Protein AF-A0A819M593-F1 (afdb_monomer)

Solvent-accessible surface area (backbone atoms only — not comparable to full-atom values): 4573 Å² total; per-residue (Å²): 137,88,78,84,76,52,74,69,55,54,51,46,53,53,46,41,39,74,76,66,64,48,51,62,66,61,46,15,64,73,72,72,51,50,57,67,58,51,50,53,52,52,49,52,48,50,59,51,45,52,54,46,47,67,67,70,68,53,83,82,68,79,84,59,88,76,76,85,75,76,92,122

pLDDT: mean 73.4, std 20.03, range [35.94, 92.5]

InterPro domains:
  IPR009057 Homedomain-like superfamily [SSF46689] (1-68)

Sequence (72 aa):
MNRHLTIGERWGVISLRLNQGLGFHGIAHRINCTHQTVHSILQLFHETNDVVECEGRGGGNSLADDDIHTLR

Mean predicted aligned error: 12.47 Å

Secondary structure (DSSP, 8-state):
--PPPPHHHHHHHHHHHHHH---HHHHHHHHT--HHHHHHHHHHHHHHHHHHHHHHS-SS----TT-S----

Structure (mmCIF, N/CA/C/O backbone):
data_AF-A0A819M593-F1
#
_entry.i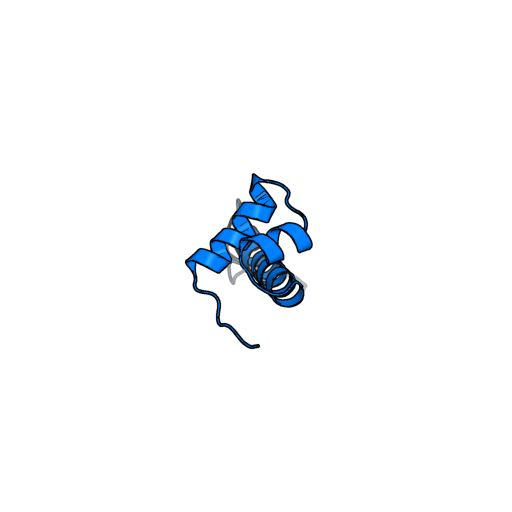d   A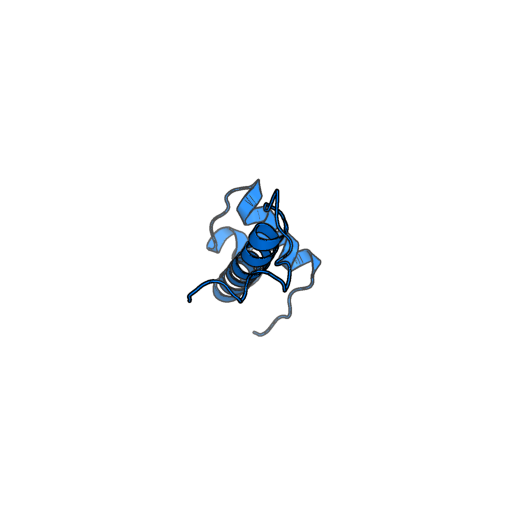F-A0A819M593-F1
#
loop_
_atom_site.group_PDB
_atom_site.id
_atom_site.type_symbol
_atom_site.label_atom_id
_atom_site.label_alt_id
_atom_site.label_comp_id
_atom_site.label_asym_id
_atom_site.label_entity_id
_atom_site.label_seq_id
_atom_site.pdbx_PDB_ins_code
_atom_site.Cartn_x
_atom_site.Cartn_y
_atom_site.Cartn_z
_atom_site.occupancy
_atom_site.B_iso_or_equiv
_atom_site.auth_seq_id
_atom_site.auth_comp_id
_atom_site.auth_asym_id
_atom_site.auth_atom_id
_atom_site.pdbx_PDB_model_num
ATOM 1 N N . MET A 1 1 ? 15.858 -9.403 -7.161 1.00 47.47 1 MET A N 1
ATOM 2 C CA . MET A 1 1 ? 15.181 -8.314 -7.902 1.00 47.47 1 MET A CA 1
ATOM 3 C C . MET A 1 1 ? 14.862 -7.203 -6.915 1.00 47.47 1 MET A C 1
ATOM 5 O O . MET A 1 1 ? 13.964 -7.388 -6.109 1.00 47.47 1 MET A O 1
ATOM 9 N N . ASN A 1 2 ? 15.625 -6.107 -6.909 1.00 56.09 2 ASN A N 1
ATOM 10 C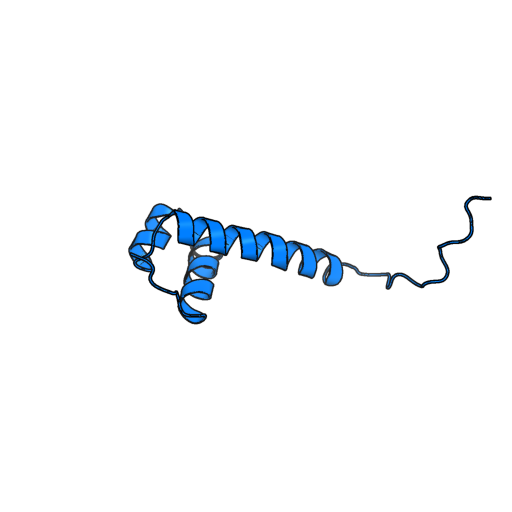 CA . ASN A 1 2 ? 15.415 -4.995 -5.975 1.00 56.09 2 ASN A CA 1
ATOM 11 C C . ASN A 1 2 ? 14.916 -3.779 -6.769 1.00 56.09 2 ASN A C 1
ATOM 13 O O . ASN A 1 2 ? 15.700 -2.953 -7.230 1.00 56.09 2 ASN A O 1
ATOM 17 N N . ARG A 1 3 ? 13.606 -3.745 -7.045 1.00 72.19 3 ARG A N 1
ATOM 18 C CA . ARG A 1 3 ? 12.960 -2.634 -7.754 1.00 72.19 3 ARG A CA 1
ATOM 19 C C . ARG A 1 3 ? 12.509 -1.613 -6.718 1.00 72.19 3 ARG A C 1
ATOM 21 O O . ARG A 1 3 ? 11.668 -1.918 -5.876 1.00 72.19 3 ARG A O 1
ATOM 28 N N . HIS A 1 4 ? 13.055 -0.405 -6.791 1.00 79.81 4 HIS A N 1
ATOM 29 C CA . HIS A 1 4 ? 12.593 0.698 -5.960 1.00 79.81 4 HIS A CA 1
ATOM 30 C C . HIS A 1 4 ? 11.214 1.158 -6.438 1.00 79.81 4 HIS A C 1
ATOM 32 O O . HIS A 1 4 ? 11.056 1.567 -7.586 1.00 79.81 4 HIS A O 1
ATOM 38 N N . LEU A 1 5 ? 10.222 1.083 -5.550 1.00 83.81 5 LEU A N 1
ATOM 39 C CA . LEU A 1 5 ? 8.885 1.613 -5.805 1.00 83.81 5 LEU A CA 1
ATOM 40 C C . LEU A 1 5 ? 8.894 3.134 -5.698 1.00 83.81 5 LEU A C 1
ATOM 42 O O . LEU A 1 5 ? 9.425 3.698 -4.727 1.00 83.81 5 LEU A O 1
ATOM 46 N N . THR A 1 6 ? 8.251 3.771 -6.670 1.00 88.62 6 THR A N 1
ATOM 47 C CA . THR A 1 6 ? 7.965 5.206 -6.668 1.00 88.62 6 THR A CA 1
ATOM 48 C C . THR A 1 6 ? 7.000 5.570 -5.540 1.00 88.62 6 THR A C 1
ATOM 50 O O . THR A 1 6 ? 6.301 4.716 -4.988 1.00 88.62 6 THR A O 1
ATOM 53 N N . ILE A 1 7 ? 6.930 6.857 -5.192 1.00 84.94 7 ILE A N 1
ATOM 54 C CA . ILE A 1 7 ? 6.007 7.335 -4.155 1.00 84.94 7 ILE A CA 1
ATOM 55 C C . ILE A 1 7 ? 4.542 7.029 -4.503 1.00 84.94 7 ILE A C 1
ATOM 57 O O . ILE A 1 7 ? 3.789 6.589 -3.639 1.00 84.94 7 ILE A O 1
ATOM 61 N N . GLY A 1 8 ? 4.160 7.164 -5.779 1.00 87.50 8 GLY A N 1
ATOM 62 C CA . GLY A 1 8 ? 2.812 6.847 -6.254 1.00 87.50 8 GLY A CA 1
ATOM 63 C C . GLY A 1 8 ? 2.463 5.367 -6.096 1.00 87.50 8 GLY A C 1
ATOM 64 O O . GLY A 1 8 ? 1.365 5.037 -5.659 1.00 87.50 8 GLY A O 1
ATOM 65 N N . GLU A 1 9 ? 3.409 4.464 -6.361 1.00 88.88 9 GLU A N 1
ATOM 66 C CA . GLU A 1 9 ? 3.191 3.027 -6.163 1.00 88.88 9 GLU A CA 1
ATOM 67 C C . GLU A 1 9 ? 3.044 2.658 -4.679 1.00 88.88 9 GLU A C 1
ATOM 69 O O . GLU A 1 9 ? 2.217 1.812 -4.339 1.00 88.88 9 GLU A O 1
ATOM 74 N N . ARG A 1 10 ? 3.786 3.319 -3.779 1.00 88.69 10 ARG A N 1
ATOM 75 C CA . ARG A 1 10 ? 3.633 3.130 -2.323 1.00 88.69 10 ARG A CA 1
ATOM 76 C C . ARG A 1 10 ? 2.258 3.591 -1.837 1.00 88.69 10 ARG A C 1
ATOM 78 O O . ARG A 1 10 ? 1.606 2.867 -1.089 1.00 88.69 10 ARG A O 1
ATOM 85 N N . TRP A 1 11 ? 1.776 4.737 -2.320 1.00 89.06 11 TRP A N 1
ATOM 86 C CA . TRP A 1 11 ? 0.403 5.185 -2.063 1.00 89.06 11 TRP A CA 1
ATOM 87 C C . TRP A 1 11 ? -0.641 4.244 -2.664 1.00 89.06 11 TRP A C 1
ATOM 89 O O . TRP A 1 11 ? -1.670 3.989 -2.041 1.00 89.06 11 TRP A O 1
ATOM 99 N N . GLY A 1 12 ? -0.354 3.664 -3.830 1.00 91.12 12 GLY A N 1
ATOM 100 C CA . GLY A 1 12 ? -1.169 2.614 -4.434 1.00 91.12 12 GLY A CA 1
ATOM 101 C C . GLY A 1 12 ? -1.329 1.406 -3.511 1.00 91.12 12 GLY A C 1
ATOM 102 O O . GLY A 1 12 ? -2.450 0.955 -3.295 1.00 91.12 12 GLY A O 1
ATOM 103 N N . VAL A 1 13 ? -0.241 0.925 -2.899 1.00 90.31 13 VAL A N 1
ATOM 104 C CA . VAL A 1 13 ? -0.278 -0.173 -1.913 1.00 90.31 13 VAL A CA 1
ATOM 105 C C . VAL A 1 13 ? -1.211 0.151 -0.740 1.00 90.31 13 VAL A C 1
ATOM 107 O O . VAL A 1 13 ? -2.079 -0.659 -0.410 1.00 90.31 13 VAL A O 1
ATOM 110 N N . ILE A 1 14 ? -1.070 1.339 -0.147 1.00 88.81 14 ILE A N 1
ATOM 111 C CA . ILE A 1 14 ? -1.883 1.782 0.996 1.00 88.81 14 ILE A CA 1
ATOM 112 C C . ILE A 1 14 ? -3.359 1.907 0.592 1.00 88.81 14 ILE A C 1
ATOM 114 O O . ILE A 1 14 ? -4.239 1.364 1.257 1.00 88.81 14 ILE A O 1
ATOM 118 N N . SER A 1 15 ? -3.638 2.556 -0.539 1.00 89.88 15 SER A N 1
ATOM 119 C CA . SER A 1 15 ? -5.000 2.763 -1.036 1.00 89.88 15 SER A CA 1
ATOM 120 C C . SER A 1 15 ? -5.709 1.447 -1.363 1.00 89.88 15 SER A C 1
ATOM 122 O O . SER A 1 15 ? -6.871 1.268 -1.005 1.00 89.88 15 SER A O 1
ATOM 124 N N . LEU A 1 16 ? -5.015 0.489 -1.986 1.00 90.50 16 LEU A N 1
ATOM 125 C CA . LEU A 1 16 ? -5.577 -0.832 -2.279 1.00 90.50 16 LEU A CA 1
ATOM 126 C C . LEU A 1 16 ? -5.918 -1.604 -0.997 1.00 90.50 16 LEU A C 1
ATOM 128 O O . LEU A 1 16 ? -6.906 -2.341 -0.973 1.00 90.50 16 LEU A O 1
ATOM 132 N N . ARG A 1 17 ? -5.133 -1.421 0.070 1.00 88.81 17 ARG A N 1
ATOM 133 C CA . ARG A 1 17 ? -5.398 -2.042 1.369 1.00 88.81 17 ARG A CA 1
ATOM 134 C C . ARG A 1 17 ? -6.582 -1.395 2.087 1.00 88.81 17 ARG A C 1
ATOM 136 O O . ARG A 1 17 ? -7.457 -2.124 2.541 1.00 88.81 17 ARG A O 1
ATOM 143 N N . LEU A 1 18 ? -6.614 -0.064 2.174 1.00 86.06 18 LEU A N 1
ATOM 144 C CA . LEU A 1 18 ? -7.616 0.677 2.951 1.00 86.06 18 LEU A CA 1
ATOM 145 C C . LEU A 1 18 ? -8.965 0.809 2.232 1.00 86.06 18 LEU A C 1
ATOM 147 O O . LEU A 1 18 ? -10.003 0.637 2.858 1.00 86.06 18 LEU A O 1
ATOM 151 N N . ASN A 1 19 ? -8.968 1.083 0.924 1.00 86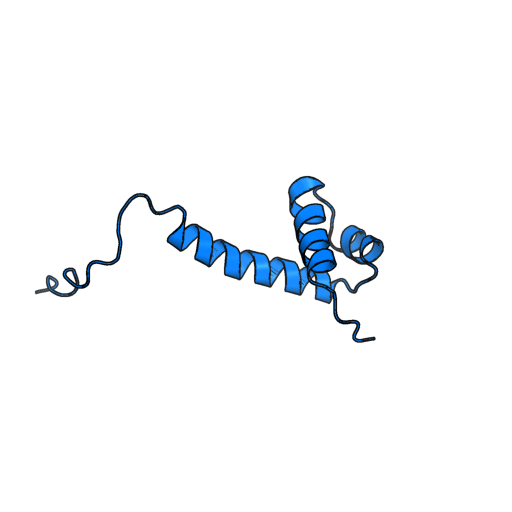.12 19 ASN A N 1
ATOM 152 C CA . ASN A 1 19 ? -10.201 1.382 0.183 1.00 86.12 19 ASN A CA 1
ATOM 153 C C . ASN A 1 19 ? -10.839 0.147 -0.459 1.00 86.12 19 ASN A C 1
ATOM 155 O O . ASN A 1 19 ? -12.053 0.087 -0.616 1.00 86.12 19 ASN A O 1
ATOM 159 N N . GLN A 1 20 ? -10.026 -0.825 -0.879 1.00 85.12 20 GLN A N 1
ATOM 160 C CA . GLN A 1 20 ? -10.502 -2.012 -1.605 1.00 85.12 20 GLN A CA 1
ATOM 161 C C . GLN A 1 20 ? -10.405 -3.297 -0.774 1.00 85.12 20 GLN A C 1
ATOM 163 O O . GLN A 1 20 ? -10.820 -4.353 -1.246 1.00 85.12 20 GLN A O 1
ATOM 168 N N . GLY A 1 21 ? -9.841 -3.235 0.439 1.00 86.62 21 GLY A N 1
ATOM 169 C CA . GLY A 1 21 ? -9.707 -4.395 1.324 1.00 86.62 21 GLY A CA 1
ATOM 170 C C . GLY A 1 21 ? -8.855 -5.527 0.742 1.00 86.62 21 GLY A C 1
ATOM 171 O O . GLY A 1 21 ? -8.977 -6.675 1.169 1.00 86.62 21 GLY A O 1
ATOM 172 N N . LEU A 1 22 ? -8.002 -5.241 -0.249 1.00 89.19 22 LEU A N 1
ATOM 173 C CA . LEU A 1 22 ? -7.226 -6.273 -0.931 1.00 89.19 22 LEU A CA 1
ATOM 174 C C . LEU A 1 22 ? -6.237 -6.950 0.028 1.00 89.19 22 LEU A C 1
ATOM 176 O O . LEU A 1 22 ? -5.605 -6.326 0.889 1.00 89.19 22 LEU A O 1
ATOM 180 N N . GLY A 1 23 ? -6.085 -8.262 -0.144 1.00 87.69 23 GLY A N 1
ATOM 181 C CA . GLY A 1 23 ? -5.055 -9.044 0.532 1.00 87.69 23 GLY A CA 1
ATOM 182 C C . GLY A 1 23 ? -3.658 -8.751 -0.020 1.00 87.69 23 GLY A C 1
ATOM 183 O O . GLY A 1 23 ? -3.502 -8.346 -1.173 1.00 87.69 23 GLY A O 1
ATOM 184 N N . PHE A 1 24 ? -2.629 -9.021 0.785 1.00 88.69 24 PHE A N 1
ATOM 185 C CA . PHE A 1 24 ? -1.220 -8.776 0.447 1.00 88.69 24 PHE A CA 1
ATOM 186 C C . PHE A 1 24 ? -0.807 -9.351 -0.917 1.00 88.69 24 PHE A C 1
ATOM 188 O O . PHE A 1 24 ? -0.127 -8.675 -1.687 1.00 88.69 24 PHE A O 1
ATOM 195 N N . HIS A 1 25 ? -1.271 -10.562 -1.243 1.00 91.06 25 HIS A N 1
ATOM 196 C CA . HIS A 1 25 ? -0.987 -11.212 -2.524 1.00 91.06 25 HIS A CA 1
ATOM 197 C C . HIS A 1 25 ? -1.587 -10.456 -3.718 1.00 91.06 25 HIS A C 1
ATOM 199 O O . HIS A 1 25 ? -0.903 -10.204 -4.707 1.00 91.06 25 HIS A O 1
ATOM 205 N N . GLY A 1 26 ? -2.846 -10.024 -3.602 1.00 91.31 26 GLY A N 1
ATOM 206 C CA . GLY A 1 26 ? -3.518 -9.264 -4.656 1.00 91.31 26 GLY A CA 1
ATOM 207 C C . GLY A 1 26 ? -2.867 -7.902 -4.896 1.00 91.31 26 GLY A C 1
ATOM 208 O O . GLY A 1 26 ? -2.717 -7.478 -6.040 1.00 91.31 26 GLY A O 1
ATOM 209 N N . ILE A 1 27 ? -2.418 -7.237 -3.828 1.00 92.50 27 ILE A N 1
ATOM 210 C CA . ILE A 1 27 ? -1.704 -5.958 -3.928 1.00 92.50 27 ILE A CA 1
ATOM 211 C C . ILE A 1 27 ? -0.350 -6.150 -4.616 1.00 92.50 27 ILE A C 1
ATOM 213 O O . ILE A 1 27 ? -0.030 -5.423 -5.555 1.00 92.50 27 ILE A O 1
ATOM 217 N N . ALA A 1 28 ? 0.421 -7.148 -4.187 1.00 91.19 28 ALA A N 1
ATOM 218 C CA . ALA A 1 28 ? 1.728 -7.456 -4.755 1.00 91.19 28 ALA A CA 1
ATOM 219 C C . ALA A 1 28 ? 1.651 -7.774 -6.252 1.00 91.19 28 ALA A C 1
ATOM 221 O O . ALA A 1 28 ? 2.429 -7.233 -7.036 1.00 91.19 28 ALA A O 1
ATOM 222 N N . HIS A 1 29 ? 0.662 -8.573 -6.660 1.00 91.50 29 HIS A N 1
ATOM 223 C CA . HIS A 1 29 ? 0.420 -8.871 -8.068 1.00 91.50 29 HIS A CA 1
ATOM 224 C C . HIS A 1 29 ? 0.054 -7.608 -8.864 1.00 91.50 29 HIS A C 1
ATOM 226 O O . HIS A 1 29 ? 0.542 -7.403 -9.971 1.00 91.50 29 HIS A O 1
ATOM 232 N N . ARG A 1 30 ? -0.782 -6.725 -8.302 1.00 90.94 30 ARG A N 1
ATOM 233 C CA . ARG A 1 30 ? -1.263 -5.518 -8.995 1.00 90.94 30 ARG A CA 1
ATOM 234 C C . ARG A 1 30 ? -0.194 -4.435 -9.146 1.00 90.94 30 ARG A C 1
ATOM 236 O O . ARG A 1 30 ? -0.164 -3.753 -10.162 1.00 90.94 30 ARG A O 1
ATOM 243 N N . ILE A 1 31 ? 0.669 -4.284 -8.146 1.00 88.69 31 ILE A N 1
ATOM 244 C CA . ILE A 1 31 ? 1.780 -3.316 -8.139 1.00 88.69 31 ILE A CA 1
ATOM 245 C C . ILE A 1 31 ? 3.057 -3.920 -8.755 1.00 88.69 31 ILE A C 1
ATOM 247 O O . ILE A 1 31 ? 4.035 -3.215 -9.004 1.00 88.69 31 ILE A O 1
ATOM 251 N N . ASN A 1 32 ? 3.038 -5.223 -9.056 1.00 90.38 32 ASN A N 1
ATOM 252 C CA . ASN A 1 32 ? 4.183 -5.984 -9.542 1.00 90.38 32 ASN A CA 1
ATOM 253 C C . ASN A 1 32 ? 5.401 -5.832 -8.610 1.00 90.38 32 ASN A C 1
ATOM 255 O O . ASN A 1 32 ? 6.490 -5.405 -9.011 1.00 90.38 32 ASN A O 1
ATOM 259 N N . CYS A 1 33 ? 5.176 -6.126 -7.329 1.00 88.00 33 CYS A N 1
ATOM 260 C CA . CYS A 1 33 ? 6.185 -6.114 -6.276 1.00 88.00 33 CYS A CA 1
ATOM 261 C C . CYS A 1 33 ? 6.085 -7.375 -5.405 1.00 88.00 33 CYS A C 1
ATOM 263 O O . CYS A 1 33 ? 5.208 -8.214 -5.594 1.00 88.00 33 CYS A O 1
ATOM 265 N N . THR A 1 34 ? 7.014 -7.548 -4.463 1.00 89.88 34 THR A N 1
ATOM 266 C CA . THR A 1 34 ? 7.013 -8.730 -3.586 1.00 89.88 34 THR A CA 1
ATOM 267 C C . THR A 1 34 ? 6.068 -8.553 -2.398 1.00 89.88 34 THR A C 1
ATOM 269 O O . THR A 1 34 ? 5.817 -7.433 -1.951 1.00 89.88 34 THR A O 1
ATOM 272 N N . HIS A 1 35 ? 5.600 -9.665 -1.820 1.00 90.50 35 HIS A N 1
ATOM 273 C CA . HIS A 1 35 ? 4.807 -9.639 -0.582 1.00 90.50 35 HIS A CA 1
ATOM 274 C C . HIS A 1 35 ? 5.530 -8.916 0.555 1.00 90.50 35 HIS A C 1
ATOM 276 O O . HIS A 1 35 ? 4.911 -8.148 1.287 1.00 90.50 35 HIS A O 1
ATOM 282 N N . GLN A 1 36 ? 6.841 -9.134 0.677 1.00 90.00 36 GLN A N 1
ATOM 283 C CA . GLN A 1 36 ? 7.664 -8.496 1.698 1.00 90.00 36 GLN A CA 1
ATOM 284 C C . GLN A 1 36 ? 7.666 -6.975 1.532 1.00 90.00 36 GLN A C 1
ATOM 286 O O . GLN A 1 36 ? 7.521 -6.249 2.507 1.00 90.00 36 GLN A O 1
ATOM 291 N N . THR A 1 37 ? 7.736 -6.485 0.292 1.00 89.19 37 THR A N 1
ATOM 292 C CA . THR A 1 37 ? 7.655 -5.051 0.004 1.00 89.19 37 THR A CA 1
ATOM 293 C C . THR A 1 37 ? 6.304 -4.458 0.408 1.00 89.19 37 THR A C 1
ATOM 295 O O . THR A 1 37 ? 6.269 -3.395 1.023 1.00 89.19 37 THR A O 1
ATOM 298 N N . VAL A 1 38 ? 5.195 -5.144 0.108 1.00 90.75 38 VAL A N 1
ATOM 299 C CA . VAL A 1 38 ? 3.852 -4.714 0.538 1.00 90.75 38 VAL A CA 1
ATOM 300 C C . VAL A 1 38 ? 3.764 -4.659 2.063 1.00 90.75 38 VAL A C 1
ATOM 302 O O . VAL A 1 38 ? 3.280 -3.669 2.606 1.00 90.75 38 VAL A O 1
ATOM 305 N N . HIS A 1 39 ? 4.267 -5.688 2.751 1.00 91.56 39 HIS A N 1
ATOM 306 C CA . HIS A 1 39 ? 4.294 -5.738 4.212 1.00 91.56 39 HIS A CA 1
ATOM 307 C C . HIS A 1 39 ? 5.087 -4.569 4.804 1.00 91.56 39 HIS A C 1
ATOM 309 O O . HIS A 1 39 ? 4.552 -3.838 5.628 1.00 91.56 39 HIS A O 1
ATOM 315 N N . SER A 1 40 ? 6.321 -4.336 4.345 1.00 90.44 40 SER A N 1
ATOM 316 C CA . SER A 1 40 ? 7.153 -3.231 4.835 1.00 90.44 40 SER A CA 1
ATOM 317 C C . SER A 1 40 ? 6.507 -1.862 4.617 1.00 90.44 40 SER A C 1
ATOM 319 O O . SER A 1 40 ? 6.582 -1.018 5.500 1.00 90.44 40 SER A O 1
ATOM 321 N N . ILE A 1 41 ? 5.846 -1.631 3.476 1.00 89.31 41 ILE A N 1
ATOM 322 C CA . ILE A 1 41 ? 5.148 -0.359 3.217 1.00 89.31 41 ILE A CA 1
ATOM 323 C C . ILE A 1 41 ? 3.978 -0.169 4.181 1.00 89.31 41 ILE A C 1
ATOM 325 O O . ILE A 1 41 ? 3.823 0.913 4.737 1.00 89.31 41 ILE A O 1
ATOM 329 N N . LEU A 1 42 ? 3.153 -1.201 4.374 1.00 89.38 42 LEU A N 1
ATOM 330 C CA . LEU A 1 42 ? 1.998 -1.118 5.268 1.00 89.38 42 LEU A CA 1
ATOM 331 C C . LEU A 1 42 ? 2.416 -0.993 6.734 1.00 89.38 42 LEU A C 1
ATOM 333 O O . LEU A 1 42 ? 1.768 -0.264 7.476 1.00 89.38 42 LEU A O 1
ATOM 337 N N . GLN A 1 43 ? 3.505 -1.652 7.130 1.00 89.94 43 GLN A N 1
ATOM 338 C CA . GLN A 1 43 ? 4.071 -1.532 8.468 1.00 89.94 43 GLN A CA 1
ATOM 339 C C . GLN A 1 43 ? 4.591 -0.110 8.718 1.00 89.94 43 GLN A C 1
ATOM 341 O O . GLN A 1 43 ? 4.156 0.526 9.667 1.00 89.94 43 GLN A O 1
ATOM 346 N N . LEU A 1 44 ? 5.409 0.436 7.808 1.00 86.94 44 LEU A N 1
ATOM 347 C CA . LEU A 1 44 ? 5.895 1.818 7.902 1.00 86.94 44 LEU A CA 1
ATOM 348 C C . LEU A 1 44 ? 4.751 2.834 7.908 1.00 86.94 44 LEU A C 1
ATOM 350 O O . LEU A 1 44 ? 4.808 3.825 8.632 1.00 86.94 44 LEU A O 1
ATOM 354 N N . PHE A 1 45 ? 3.712 2.598 7.103 1.00 86.50 45 PHE A N 1
ATOM 355 C CA . PHE A 1 45 ? 2.517 3.431 7.116 1.00 86.50 45 PHE A CA 1
ATOM 356 C C . PHE A 1 45 ? 1.811 3.365 8.468 1.00 86.50 45 PHE A C 1
ATOM 358 O O . PHE A 1 45 ? 1.460 4.414 8.984 1.00 86.50 45 PHE A O 1
ATOM 365 N N . HIS A 1 46 ? 1.639 2.179 9.054 1.00 84.94 46 HIS A N 1
ATOM 366 C CA . HIS A 1 46 ? 1.054 2.039 10.385 1.00 84.94 46 HIS A CA 1
ATOM 367 C C . HIS A 1 46 ? 1.908 2.745 11.441 1.00 84.94 46 HIS A C 1
ATOM 369 O O . HIS A 1 46 ? 1.376 3.549 12.183 1.00 84.94 46 HIS A O 1
ATOM 375 N N . GLU A 1 47 ? 3.225 2.526 11.467 1.00 82.25 47 GLU A N 1
ATOM 376 C CA . GLU A 1 47 ? 4.143 3.177 12.416 1.00 82.25 47 GLU A CA 1
ATOM 377 C C . GLU A 1 47 ? 4.125 4.710 12.281 1.00 82.25 47 GLU A C 1
ATOM 379 O O . GLU A 1 47 ? 4.120 5.421 13.278 1.00 82.25 47 GLU A O 1
ATOM 384 N N . THR A 1 48 ? 4.060 5.242 11.057 1.00 78.25 48 THR A N 1
ATOM 385 C CA . THR A 1 48 ? 4.027 6.699 10.828 1.00 78.25 48 THR A CA 1
ATOM 386 C C . THR A 1 48 ? 2.645 7.295 11.097 1.00 78.25 48 THR A C 1
ATOM 388 O O . THR A 1 48 ? 2.538 8.408 11.599 1.00 78.25 48 THR A O 1
ATOM 391 N N . ASN A 1 49 ? 1.572 6.585 10.745 1.00 69.06 49 ASN A N 1
ATOM 392 C CA . ASN A 1 49 ? 0.208 7.043 10.991 1.00 69.06 49 ASN A CA 1
ATOM 393 C C . ASN A 1 49 ? -0.139 6.962 12.482 1.00 69.06 49 ASN A C 1
ATOM 395 O O . ASN A 1 49 ? -0.794 7.861 12.972 1.00 69.06 49 ASN A O 1
ATOM 399 N N . ASP A 1 50 ? 0.387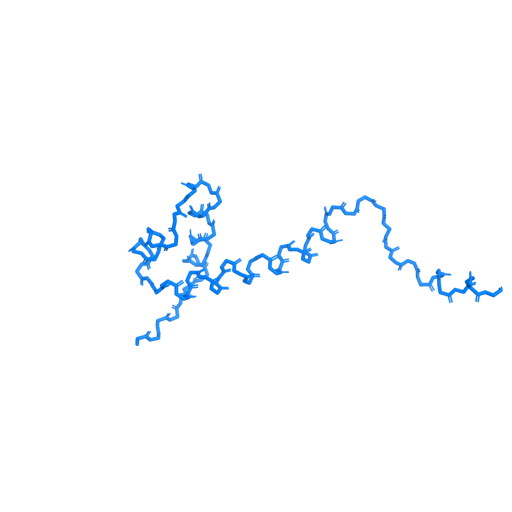 5.983 13.220 1.00 54.91 50 ASP A N 1
ATOM 400 C CA . ASP A 1 50 ? 0.274 5.902 14.684 1.00 54.91 50 ASP A CA 1
ATOM 401 C C . ASP A 1 50 ? 0.909 7.131 15.363 1.00 54.91 50 ASP A C 1
ATOM 403 O O . ASP A 1 50 ? 0.318 7.723 16.263 1.00 54.91 50 ASP A O 1
ATOM 407 N N . VAL A 1 51 ? 2.045 7.614 14.839 1.00 51.00 51 VAL A N 1
ATOM 408 C CA . VAL A 1 51 ? 2.656 8.888 15.263 1.00 51.00 51 VAL A CA 1
ATOM 409 C C . VAL A 1 51 ? 1.764 10.088 14.910 1.00 51.00 51 VAL A C 1
ATOM 411 O O . VAL A 1 51 ? 1.584 10.980 15.735 1.00 51.00 51 VAL A O 1
ATOM 414 N N . VAL A 1 52 ? 1.150 10.109 13.722 1.00 48.94 52 VAL A N 1
ATOM 415 C CA . VAL A 1 52 ? 0.230 11.192 13.321 1.00 48.94 52 VAL A CA 1
ATOM 416 C C . VAL A 1 52 ? -1.107 11.129 14.065 1.00 48.94 52 VAL A C 1
ATOM 418 O O . VAL A 1 52 ? -1.681 12.176 14.322 1.00 48.94 52 VAL A O 1
ATOM 421 N N . GLU A 1 53 ? -1.618 9.963 14.461 1.00 43.41 53 GLU A N 1
ATOM 422 C CA . GLU A 1 53 ? -2.798 9.851 15.328 1.00 43.41 53 GLU A CA 1
ATOM 423 C C . GLU A 1 53 ? -2.460 10.207 16.784 1.00 43.41 53 GLU A C 1
ATOM 425 O O . GLU A 1 53 ? -3.309 10.801 17.455 1.00 43.41 53 GLU A O 1
ATOM 430 N N . CYS A 1 54 ? -1.222 9.976 17.244 1.00 39.38 54 CYS A N 1
ATOM 431 C CA . CYS A 1 54 ? -0.729 10.507 18.521 1.00 39.38 54 CYS A CA 1
ATOM 432 C C . CYS A 1 54 ? -0.642 12.045 18.526 1.00 39.38 54 CYS A C 1
ATOM 434 O O . CYS A 1 54 ? -0.896 12.654 19.562 1.00 39.38 54 CYS A O 1
ATOM 436 N N . GLU A 1 55 ? -0.358 12.688 17.388 1.00 43.59 55 GLU A N 1
ATOM 437 C CA . GLU A 1 55 ? -0.354 14.160 17.277 1.00 43.59 55 GLU A CA 1
ATOM 438 C C . GLU A 1 55 ? -1.682 14.761 16.767 1.00 43.59 55 GLU A C 1
ATOM 440 O O . GLU A 1 55 ? -1.953 15.945 16.954 1.00 43.59 55 GLU A O 1
ATOM 445 N N . GLY A 1 56 ? -2.539 13.961 16.133 1.00 43.69 56 GLY A N 1
ATOM 446 C CA . GLY A 1 56 ? -3.672 14.426 15.323 1.00 43.69 56 GLY A CA 1
ATOM 447 C C . GLY A 1 56 ? -5.046 13.986 15.816 1.00 43.69 56 GLY A C 1
ATOM 448 O O . GLY A 1 56 ? -6.062 14.414 15.265 1.00 43.69 56 GLY A O 1
ATOM 449 N N . ARG A 1 57 ? -5.108 13.176 16.876 1.00 41.75 57 ARG A N 1
ATOM 450 C CA . ARG A 1 57 ? -6.346 12.892 17.618 1.00 41.75 57 ARG A CA 1
ATOM 451 C C . ARG A 1 57 ? -6.279 13.331 19.081 1.00 41.75 57 ARG A C 1
ATOM 453 O O . ARG A 1 5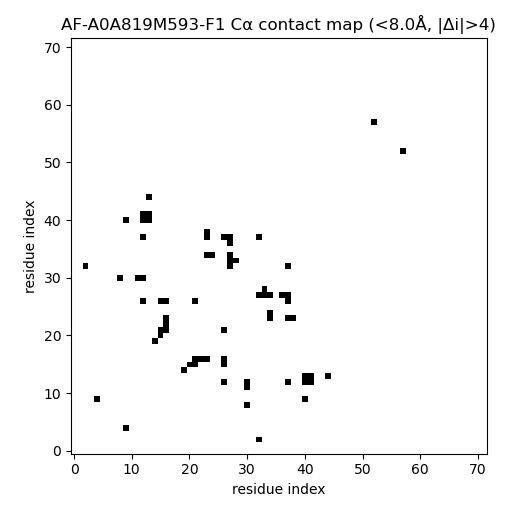7 ? -7.152 12.988 19.874 1.00 41.75 57 ARG A O 1
ATOM 460 N N . GLY A 1 58 ? -5.280 14.150 19.411 1.00 41.78 58 GLY A N 1
ATOM 461 C CA . GLY A 1 58 ? -5.187 1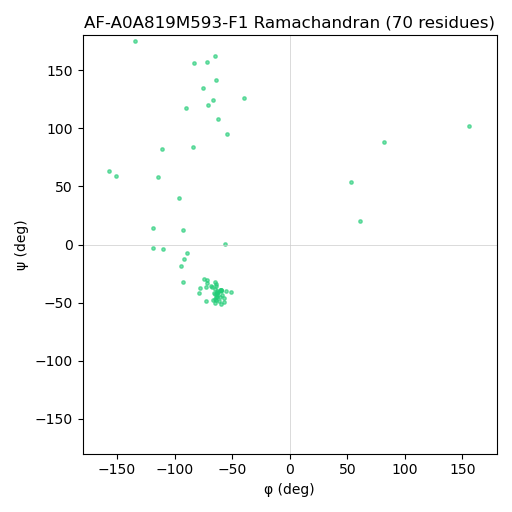4.921 20.641 1.00 41.78 58 GLY A CA 1
ATOM 462 C C . GLY A 1 58 ? -5.960 16.230 20.519 1.00 41.78 58 GLY A C 1
ATOM 463 O O . GLY A 1 58 ? -5.395 17.290 20.259 1.00 41.78 58 GLY A O 1
ATOM 464 N N . GLY A 1 59 ? -7.266 16.178 20.766 1.00 45.75 59 GLY A N 1
ATOM 465 C CA . GLY A 1 59 ? -7.883 17.314 21.434 1.00 45.75 59 GLY A CA 1
ATOM 466 C C . GLY A 1 59 ? -7.227 17.441 22.809 1.00 45.75 59 GLY A C 1
ATOM 467 O O . GLY A 1 59 ? -7.472 16.602 23.665 1.00 45.75 59 GLY A O 1
ATOM 468 N N . GLY A 1 60 ? -6.390 18.463 22.991 1.00 49.09 60 GLY A N 1
ATOM 469 C CA . GLY A 1 60 ? -5.845 18.845 24.293 1.00 49.09 60 GLY A CA 1
ATOM 470 C C . GLY A 1 60 ? -4.637 18.028 24.745 1.00 49.09 60 GLY A C 1
ATOM 471 O O . GLY A 1 60 ? -4.762 17.044 25.461 1.00 49.09 60 GLY A O 1
ATOM 472 N N . ASN A 1 61 ? -3.455 18.488 24.356 1.00 41.31 61 ASN A N 1
ATOM 473 C CA . ASN A 1 61 ? -2.470 19.080 25.263 1.00 41.31 61 ASN A CA 1
ATOM 474 C C . ASN A 1 61 ? -1.104 18.903 24.611 1.00 41.31 61 ASN A C 1
ATOM 476 O O . ASN A 1 61 ? -0.492 17.839 24.678 1.00 41.31 61 ASN A O 1
ATOM 480 N N . SER A 1 62 ? -0.612 19.992 24.011 1.00 45.38 62 SER A N 1
ATOM 481 C CA . SER A 1 62 ? 0.822 20.247 24.006 1.00 45.38 62 SER A CA 1
ATOM 482 C C . SER A 1 62 ? 1.344 19.856 25.379 1.00 45.38 62 SER A C 1
ATOM 484 O O . SER A 1 62 ? 0.793 20.308 26.385 1.00 45.38 62 SER A O 1
ATOM 486 N N . LEU A 1 63 ? 2.348 18.987 25.413 1.00 52.97 63 LEU A N 1
ATOM 487 C CA . LEU A 1 63 ? 3.159 18.794 26.601 1.00 52.97 63 LEU A CA 1
ATOM 488 C C . LEU A 1 63 ? 3.687 20.181 26.971 1.00 52.97 63 LEU A C 1
ATOM 490 O O . LEU A 1 63 ? 4.633 20.680 26.364 1.00 52.97 63 LEU A O 1
ATOM 494 N N . ALA A 1 64 ? 2.985 20.859 27.876 1.00 42.81 64 ALA A N 1
ATOM 495 C CA . ALA A 1 64 ? 3.516 22.026 28.526 1.00 42.81 64 ALA A CA 1
ATOM 496 C C . ALA A 1 64 ? 4.662 21.496 29.379 1.00 42.81 64 ALA A C 1
ATOM 498 O O . ALA A 1 64 ? 4.474 20.600 30.200 1.00 42.81 64 ALA A O 1
ATOM 499 N N . ASP A 1 65 ? 5.843 22.055 29.155 1.00 52.72 65 ASP A N 1
ATOM 500 C CA . ASP A 1 65 ? 7.091 21.804 29.882 1.00 52.72 65 ASP A CA 1
ATOM 501 C C . ASP A 1 65 ? 6.969 22.047 31.412 1.00 52.72 65 ASP A C 1
ATOM 503 O O . ASP A 1 65 ? 7.921 2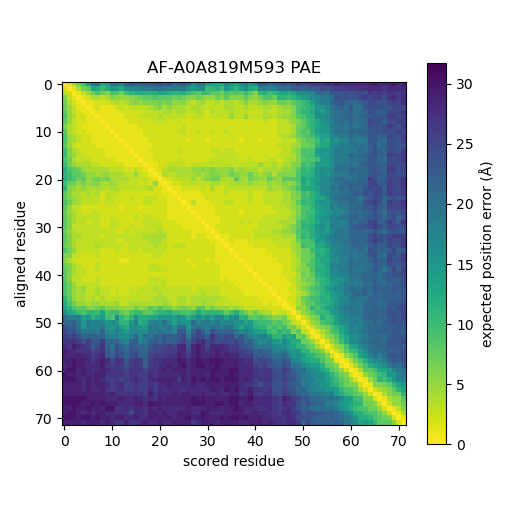1.852 32.157 1.00 52.72 65 ASP A O 1
ATOM 507 N N . ASP A 1 66 ? 5.781 22.432 31.897 1.00 49.12 66 ASP A N 1
ATOM 508 C CA . ASP A 1 66 ? 5.471 22.792 33.283 1.00 49.12 66 ASP A CA 1
ATOM 509 C C . ASP A 1 66 ? 4.972 21.611 34.153 1.00 49.12 66 ASP A C 1
ATOM 511 O O . ASP A 1 66 ? 4.963 21.715 35.375 1.00 49.12 66 ASP A O 1
ATOM 515 N N . ASP A 1 67 ? 4.612 20.452 33.579 1.00 47.62 67 ASP A N 1
ATOM 516 C CA . ASP A 1 67 ? 4.064 19.309 34.349 1.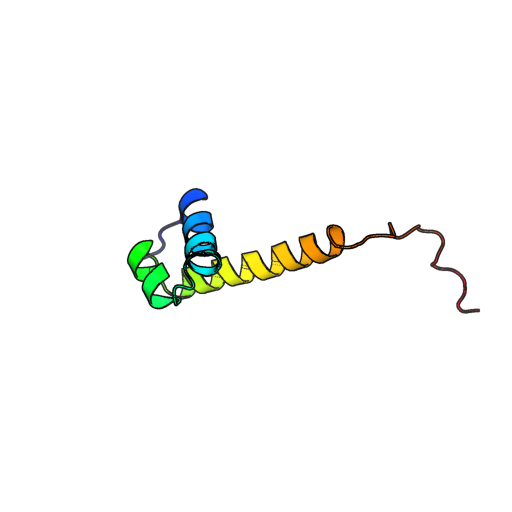00 47.62 67 ASP A CA 1
ATOM 517 C C . ASP A 1 67 ? 5.123 18.283 34.824 1.00 47.62 67 ASP A C 1
ATOM 519 O O . ASP A 1 67 ? 4.797 17.197 35.308 1.00 47.62 67 ASP A O 1
ATOM 523 N N . ILE A 1 68 ? 6.419 18.616 34.749 1.00 51.94 68 ILE A N 1
ATOM 524 C CA . ILE A 1 68 ? 7.503 17.804 35.336 1.00 51.94 68 ILE A CA 1
ATOM 525 C C . ILE A 1 68 ? 7.900 18.331 36.725 1.00 51.94 68 ILE A C 1
ATOM 527 O O . ILE A 1 68 ? 9.075 18.344 37.043 1.00 51.94 68 ILE A O 1
ATOM 531 N N . HIS A 1 69 ? 6.980 18.756 37.597 1.00 49.41 69 HIS A N 1
ATOM 532 C CA . HIS A 1 69 ? 7.314 18.944 39.024 1.00 49.41 69 HIS A CA 1
ATOM 533 C C . HIS A 1 69 ? 6.093 18.893 39.962 1.00 49.41 69 HIS A C 1
ATOM 535 O O . HIS A 1 69 ? 5.827 19.838 40.695 1.00 49.41 69 HIS A O 1
ATOM 541 N N . THR A 1 70 ? 5.376 17.765 40.054 1.00 46.41 70 THR A N 1
ATOM 542 C CA . THR A 1 70 ? 4.646 17.435 41.305 1.00 46.41 70 THR A CA 1
ATOM 543 C C . THR A 1 70 ? 4.503 15.926 41.535 1.00 46.41 70 THR A C 1
ATOM 545 O O . THR A 1 70 ? 3.418 15.376 41.676 1.00 46.41 70 THR A O 1
ATOM 548 N N . LEU A 1 71 ? 5.639 15.233 41.621 1.00 45.44 71 LEU A N 1
ATOM 549 C CA . LEU A 1 71 ? 5.763 14.021 42.439 1.00 45.44 71 LEU A CA 1
ATOM 550 C C . LEU A 1 71 ? 6.756 14.298 43.574 1.00 45.44 71 LEU A C 1
ATOM 552 O O . LEU A 1 71 ? 7.784 13.631 43.689 1.00 45.44 71 LEU A O 1
ATOM 556 N N . ARG A 1 72 ? 6.465 15.320 44.389 1.00 35.94 72 ARG A N 1
ATOM 557 C CA . ARG A 1 72 ? 6.877 15.368 45.796 1.00 35.94 72 ARG A CA 1
ATOM 558 C C . ARG A 1 72 ? 6.109 16.406 46.598 1.00 35.94 72 ARG A C 1
ATOM 560 O O . ARG A 1 72 ? 5.912 17.512 46.059 1.00 35.94 72 ARG A O 1
#

Radius of gyration: 18.32 Å; Cα contacts (8 Å, |Δi|>4): 35; chains: 1; bounding box: 26×34×55 Å

Nearest PDB structures (foldseek):
  8jzt-assembly1_A-2  TM=9.063E-01  e=2.223E-01  Mycobacterium tuberculosis H37Rv
  1s7o-assembly1_C  TM=8.688E-01  e=3.949E-01  Streptococcus pyogenes serotype M3
  6kon-assembly1_F  TM=7.961E-01  e=8.495E-01  Mycobacterium tuberculosis H37Rv
  5z58-assembly1_L  TM=5.874E-01  e=5.434E-01  Homo sapiens
  5z57-assembly1_L  TM=5.874E-01  e=5.434E-01  Homo sapiens

Foldseek 3Di:
DDDDDDPVLLVQLVCCCPPVVDDLVVSCVVSVHDSVVSVVSVVVVCVVVVVVCVVPVDPDDDPDPPPPDPPD

Organism: NCBI:txid392033